Protein AF-A0A6J7KVL1-F1 (afdb_monomer)

Foldseek 3Di:
DPQADPVNVVQLCVPQNDVSLLVCLVVLPLVSSVVGPRQDSVNSNVSSVVVNVVSLPDDDPLLVVLLVVVVVVVDDSVLLSVLLVVQDDPDSVSSSVSSVVSVVVVVVD

Secondary structure (DSSP, 8-state):
--S--HHHHHHHHHHH-HHHHHHHHHTT-HHHHHTSTT--HHHHHHHHHHHHTTGGG---HHHHHHHHHHHHTT--HHHHHHHHHH---SSHHHHHHHHHHHHHHHHT-

Structure (mmCIF, N/CA/C/O backbone):
data_AF-A0A6J7KVL1-F1
#
_entry.id   AF-A0A6J7KVL1-F1
#
loop_
_atom_site.group_PDB
_atom_site.id
_atom_site.type_symbol
_atom_site.label_atom_id
_atom_site.label_alt_id
_atom_site.label_comp_id
_atom_site.label_asym_id
_atom_site.label_entity_id
_atom_site.label_seq_id
_atom_site.pdbx_PDB_ins_code
_atom_site.Cartn_x
_atom_site.Cartn_y
_atom_site.Cartn_z
_atom_site.occupancy
_atom_site.B_iso_or_equiv
_atom_site.auth_seq_id
_atom_site.auth_comp_id
_atom_site.auth_asym_id
_atom_site.auth_atom_id
_atom_site.pdbx_PDB_model_num
ATOM 1 N N . MET A 1 1 ? -14.284 15.153 1.965 1.00 50.50 1 MET A N 1
ATOM 2 C CA . MET A 1 1 ? -14.332 13.914 2.772 1.00 50.50 1 MET A CA 1
ATOM 3 C C . MET A 1 1 ? -15.001 14.236 4.093 1.00 50.50 1 MET A C 1
ATOM 5 O O . MET A 1 1 ? -14.519 15.113 4.791 1.00 50.50 1 MET A O 1
ATOM 9 N N . THR A 1 2 ? -16.116 13.592 4.419 1.00 54.97 2 THR A N 1
ATOM 10 C CA . THR A 1 2 ? -16.824 13.782 5.695 1.00 54.97 2 THR A CA 1
ATOM 11 C C . THR A 1 2 ? -16.681 12.492 6.498 1.00 54.97 2 THR A C 1
ATOM 13 O O . THR A 1 2 ? -17.275 11.486 6.123 1.00 54.97 2 THR A O 1
ATOM 16 N N . GLY A 1 3 ? -15.851 12.479 7.544 1.00 65.94 3 GLY A N 1
ATOM 17 C CA . GLY A 1 3 ? -15.735 11.318 8.445 1.00 65.94 3 GLY A CA 1
ATOM 18 C C . GLY A 1 3 ? -14.319 10.870 8.811 1.00 65.94 3 GLY A C 1
ATOM 19 O O . GLY A 1 3 ? -14.178 10.091 9.743 1.00 65.94 3 GLY A O 1
ATOM 20 N N . VAL A 1 4 ? -13.276 11.382 8.148 1.00 77.94 4 VAL A N 1
ATOM 21 C CA . VAL A 1 4 ? -11.873 11.162 8.546 1.00 77.94 4 VAL A CA 1
ATOM 22 C C . V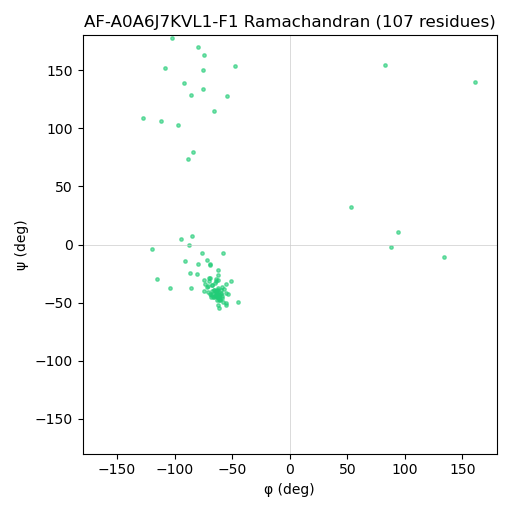AL A 1 4 ? -11.192 12.520 8.658 1.00 77.94 4 VAL A C 1
ATOM 24 O O . VAL A 1 4 ? -10.996 13.208 7.659 1.00 77.94 4 VAL A O 1
ATOM 27 N N . GLY A 1 5 ? -10.903 12.935 9.891 1.00 84.38 5 GLY A N 1
ATOM 28 C CA . GLY A 1 5 ? -10.155 14.158 10.193 1.00 84.38 5 GLY A CA 1
ATOM 29 C C . GLY A 1 5 ? -8.698 13.867 10.573 1.00 84.38 5 GLY A C 1
ATOM 30 O O . GLY A 1 5 ? -8.334 12.701 10.720 1.00 84.38 5 GLY A O 1
ATOM 31 N N . PRO A 1 6 ? -7.874 14.901 10.823 1.00 86.62 6 PRO A N 1
ATOM 32 C CA . PRO A 1 6 ? -6.444 14.743 11.116 1.00 86.62 6 PRO A CA 1
ATOM 33 C C . PRO A 1 6 ? -6.154 13.799 12.292 1.00 86.62 6 PRO A C 1
ATOM 35 O O . PRO A 1 6 ? -5.286 12.938 12.197 1.00 86.62 6 PRO A O 1
ATOM 38 N N . LYS A 1 7 ? -6.935 13.894 13.380 1.00 86.38 7 LYS A N 1
ATOM 39 C CA . LYS A 1 7 ? -6.817 12.991 14.542 1.00 86.38 7 LYS A CA 1
ATOM 40 C C . LYS A 1 7 ? -7.120 11.533 14.199 1.00 86.38 7 LYS A C 1
ATOM 42 O O . LYS A 1 7 ? -6.430 10.642 14.672 1.00 86.38 7 LYS A O 1
ATOM 47 N N . SER A 1 8 ? -8.154 11.299 13.393 1.00 87.19 8 SER A N 1
ATOM 48 C CA . SER A 1 8 ? -8.550 9.949 12.990 1.00 87.19 8 SER A CA 1
ATOM 49 C C . SER A 1 8 ? -7.535 9.352 12.016 1.00 87.19 8 SER A C 1
ATOM 51 O O . SER A 1 8 ? -7.140 8.207 12.194 1.00 87.19 8 SER A O 1
ATOM 53 N N . ALA A 1 9 ? -7.033 10.143 11.062 1.00 88.69 9 ALA A N 1
ATOM 54 C CA . ALA A 1 9 ? -5.968 9.723 10.155 1.00 88.69 9 ALA A CA 1
ATOM 55 C C . ALA A 1 9 ? -4.699 9.316 10.919 1.00 88.69 9 ALA A C 1
ATOM 57 O O . ALA A 1 9 ? -4.146 8.251 10.660 1.00 88.69 9 ALA A O 1
ATOM 58 N N . LEU A 1 10 ? -4.285 10.120 11.904 1.00 89.25 10 LEU A N 1
ATOM 59 C CA . LEU A 1 10 ? -3.138 9.787 12.745 1.00 89.25 10 LEU A CA 1
ATOM 60 C C . LEU A 1 10 ? -3.381 8.501 13.544 1.00 89.25 10 LEU A C 1
ATOM 62 O O . LEU A 1 10 ? -2.527 7.626 13.542 1.00 89.25 10 LEU A O 1
ATOM 66 N N . ALA A 1 11 ? -4.556 8.350 14.162 1.00 88.94 11 ALA A N 1
ATOM 67 C CA . ALA A 1 11 ? -4.903 7.141 14.909 1.00 88.94 11 ALA A CA 1
ATOM 68 C C . ALA A 1 11 ? -4.872 5.876 14.034 1.00 88.94 11 ALA A C 1
ATOM 70 O O . ALA A 1 11 ? -4.394 4.842 14.488 1.00 88.94 11 ALA A O 1
ATOM 71 N N . ILE A 1 12 ? -5.331 5.962 12.781 1.00 90.56 12 ILE A N 1
ATOM 72 C CA . ILE A 1 12 ? -5.272 4.852 11.819 1.00 90.56 12 ILE A CA 1
ATOM 73 C C . ILE A 1 12 ? -3.818 4.468 11.531 1.00 90.56 12 ILE A C 1
ATOM 75 O O . ILE A 1 12 ? -3.455 3.302 11.665 1.00 90.56 12 ILE A O 1
ATOM 79 N N . VAL A 1 13 ? -2.981 5.445 11.167 1.00 90.25 13 VAL A N 1
ATOM 80 C CA . VAL A 1 13 ? -1.569 5.193 10.834 1.00 90.25 13 VAL A CA 1
ATOM 81 C C . VAL A 1 13 ? -0.806 4.665 12.047 1.00 90.25 13 VAL A C 1
ATOM 83 O O . VAL A 1 13 ? -0.008 3.747 11.901 1.00 90.25 13 VAL A O 1
ATOM 86 N N . SER A 1 14 ? -1.072 5.192 13.242 1.00 89.31 14 SER A N 1
ATOM 87 C CA . SER A 1 14 ? -0.434 4.732 14.477 1.00 89.31 14 SER A CA 1
ATOM 88 C C . SER A 1 14 ? -0.884 3.338 14.917 1.00 89.31 14 SER A C 1
ATOM 90 O O . SER A 1 14 ? -0.094 2.639 15.542 1.00 89.31 14 SER A O 1
ATOM 92 N N . ALA A 1 15 ? -2.127 2.937 14.636 1.00 89.50 15 ALA A N 1
ATOM 93 C CA . ALA A 1 15 ? -2.657 1.641 15.058 1.00 89.50 15 ALA A CA 1
ATOM 94 C C . ALA A 1 15 ? -2.323 0.502 14.085 1.00 89.50 15 ALA A C 1
ATOM 96 O O . ALA A 1 15 ? -2.085 -0.616 14.529 1.00 89.50 15 ALA A O 1
ATOM 97 N N . ILE A 1 16 ? -2.342 0.778 12.778 1.00 89.75 16 ILE A N 1
ATOM 98 C CA . ILE A 1 16 ? -2.197 -0.243 11.731 1.00 89.75 16 ILE A CA 1
ATOM 99 C C . ILE A 1 16 ? -0.794 -0.202 11.117 1.00 89.75 16 ILE A C 1
ATOM 101 O O . ILE A 1 16 ? -0.220 -1.239 10.836 1.00 89.75 16 ILE A O 1
ATOM 105 N N . GLY A 1 17 ? -0.204 0.982 10.944 1.00 88.06 17 GLY A N 1
ATOM 106 C CA . GLY A 1 17 ? 1.055 1.141 10.215 1.00 88.06 17 GLY A CA 1
ATOM 107 C C . GLY A 1 17 ? 0.862 1.216 8.696 1.00 88.06 17 GLY A C 1
ATOM 108 O O . GLY A 1 17 ? -0.123 0.745 8.137 1.00 88.06 17 GLY A O 1
ATOM 109 N N . VAL A 1 18 ? 1.807 1.864 8.009 1.00 87.50 18 VAL A N 1
ATOM 110 C CA . VAL A 1 18 ? 1.673 2.200 6.577 1.00 87.50 18 VAL A CA 1
ATOM 111 C C . VAL A 1 18 ? 1.656 0.953 5.689 1.00 87.50 18 VAL A C 1
ATOM 113 O O . VAL A 1 18 ? 0.787 0.841 4.832 1.00 87.50 18 VAL A O 1
ATOM 116 N N . ALA A 1 19 ? 2.556 -0.003 5.934 1.00 84.19 19 ALA A N 1
ATOM 117 C CA . ALA A 1 19 ? 2.644 -1.229 5.139 1.00 84.19 19 ALA A CA 1
ATOM 118 C C . ALA A 1 19 ? 1.372 -2.089 5.249 1.00 84.19 19 ALA A C 1
ATOM 120 O O . ALA A 1 19 ? 0.880 -2.624 4.259 1.00 84.19 19 ALA A O 1
ATOM 121 N N . ASP A 1 20 ? 0.790 -2.180 6.445 1.00 86.81 20 ASP A N 1
ATOM 122 C CA . ASP A 1 20 ? -0.439 -2.943 6.655 1.00 86.81 20 ASP A CA 1
ATOM 123 C C . ASP A 1 20 ? -1.665 -2.223 6.085 1.00 86.81 20 ASP A C 1
ATOM 125 O O . ASP A 1 20 ? -2.582 -2.879 5.595 1.00 86.81 20 ASP A O 1
ATOM 129 N N . ILE A 1 21 ? -1.671 -0.885 6.060 1.00 90.25 21 ILE A N 1
ATOM 130 C CA . ILE A 1 21 ? -2.676 -0.103 5.322 1.00 90.25 21 ILE A CA 1
ATOM 131 C C . ILE A 1 21 ? -2.579 -0.400 3.824 1.00 90.25 21 ILE A C 1
ATOM 133 O O . ILE A 1 21 ? -3.606 -0.619 3.184 1.00 90.25 21 ILE A O 1
ATOM 137 N N . GLU A 1 22 ? -1.370 -0.432 3.262 1.00 87.25 22 GLU A N 1
ATOM 138 C CA . GLU A 1 22 ? -1.153 -0.766 1.851 1.00 87.25 22 GLU A CA 1
ATOM 139 C C . GLU A 1 22 ? -1.646 -2.173 1.521 1.00 87.25 22 GLU A C 1
ATOM 141 O O . GLU A 1 22 ? -2.423 -2.349 0.579 1.00 87.25 22 GLU A O 1
ATOM 146 N N . ASN A 1 23 ? -1.289 -3.154 2.349 1.00 86.62 23 ASN A N 1
ATOM 147 C CA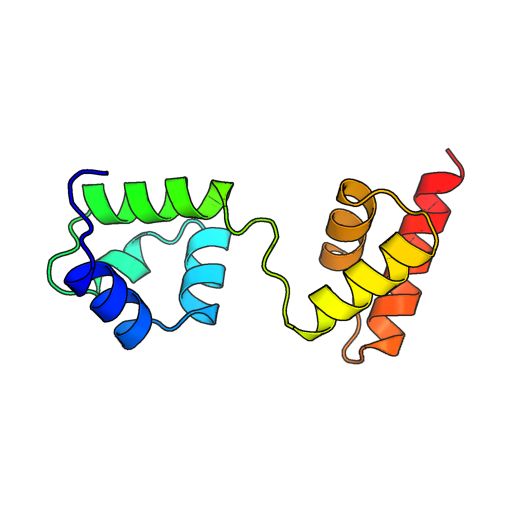 . ASN A 1 23 ? -1.751 -4.531 2.207 1.00 86.62 23 ASN A CA 1
ATOM 148 C C . ASN A 1 23 ? -3.274 -4.651 2.350 1.00 86.62 23 ASN A C 1
ATOM 150 O O . ASN A 1 23 ? -3.915 -5.322 1.541 1.00 86.62 23 ASN A O 1
ATOM 154 N N . ALA A 1 24 ? -3.868 -3.984 3.343 1.00 89.50 24 ALA A N 1
ATOM 155 C CA . ALA A 1 24 ? -5.311 -4.001 3.564 1.00 89.50 24 ALA A CA 1
ATOM 156 C C . ALA A 1 24 ? -6.069 -3.394 2.379 1.00 89.50 24 ALA A C 1
ATOM 158 O O . ALA A 1 24 ? -7.105 -3.912 1.973 1.00 89.50 24 ALA A O 1
ATOM 159 N N . VAL A 1 25 ? -5.539 -2.323 1.789 1.00 89.94 25 VAL A N 1
ATOM 160 C CA . VAL A 1 25 ? -6.116 -1.694 0.597 1.00 89.94 25 VAL A CA 1
ATOM 161 C C . VAL A 1 25 ? -5.964 -2.589 -0.631 1.00 89.94 25 VAL A C 1
ATOM 163 O O . VAL A 1 25 ? -6.920 -2.738 -1.388 1.00 89.94 25 VAL A O 1
ATOM 166 N N . ALA A 1 26 ? -4.804 -3.224 -0.813 1.00 85.31 26 ALA A N 1
ATOM 167 C CA . ALA A 1 26 ? -4.558 -4.142 -1.924 1.00 85.31 26 ALA A CA 1
ATOM 168 C C . ALA A 1 26 ? -5.454 -5.393 -1.879 1.00 85.31 26 ALA A C 1
ATOM 170 O O . ALA A 1 26 ? -5.819 -5.924 -2.926 1.00 85.31 26 ALA A O 1
ATOM 171 N N . GLN A 1 27 ? -5.820 -5.849 -0.679 1.00 87.50 27 GLN A N 1
ATOM 172 C CA . GLN A 1 27 ? -6.678 -7.019 -0.455 1.00 87.50 27 GLN A CA 1
ATOM 173 C C . GLN A 1 27 ? -8.167 -6.669 -0.288 1.00 87.50 27 GLN A C 1
ATOM 175 O O . GLN A 1 27 ? -8.966 -7.553 0.011 1.00 87.50 27 GLN A O 1
ATOM 180 N N . ASP A 1 28 ? -8.543 -5.396 -0.448 1.00 88.12 28 ASP A N 1
ATOM 181 C CA . ASP A 1 28 ? -9.899 -4.883 -0.192 1.00 88.12 28 ASP A CA 1
ATOM 182 C C . ASP A 1 28 ? -10.430 -5.243 1.222 1.00 88.12 28 ASP A C 1
ATOM 184 O O . ASP A 1 28 ? -11.620 -5.458 1.458 1.00 88.12 28 ASP A O 1
ATOM 188 N N . ALA A 1 29 ? -9.517 -5.323 2.195 1.00 90.56 29 ALA A N 1
ATOM 189 C CA . ALA A 1 29 ? -9.766 -5.753 3.567 1.00 90.56 29 ALA A CA 1
ATOM 190 C C . ALA A 1 29 ? -10.184 -4.570 4.460 1.00 90.56 29 ALA A C 1
ATOM 192 O O . ALA A 1 29 ? -9.433 -4.092 5.315 1.00 90.56 29 ALA A O 1
ATOM 193 N N . ASP A 1 30 ? -11.419 -4.091 4.294 1.00 91.50 30 ASP A N 1
ATOM 194 C CA . ASP A 1 30 ? -11.980 -2.983 5.084 1.00 91.50 30 ASP A CA 1
ATOM 195 C C . ASP A 1 30 ? -12.078 -3.277 6.596 1.00 91.50 30 ASP A C 1
ATOM 197 O O . ASP A 1 30 ? -12.095 -2.358 7.421 1.00 91.50 30 ASP A O 1
ATOM 201 N N . SER A 1 31 ? -12.097 -4.555 6.976 1.00 92.81 31 SER A N 1
ATOM 202 C CA . SER A 1 31 ? -12.100 -5.021 8.367 1.00 92.81 31 SER A CA 1
ATOM 203 C C . SER A 1 31 ? -10.930 -4.479 9.188 1.00 92.81 31 SER A C 1
ATOM 205 O O . SER A 1 31 ? -11.118 -4.164 10.366 1.00 92.81 31 SER A O 1
ATOM 207 N N . VAL A 1 32 ? -9.762 -4.291 8.567 1.00 92.12 32 VAL A N 1
ATOM 208 C CA . VAL A 1 32 ? -8.558 -3.773 9.228 1.00 92.12 32 VAL A CA 1
ATOM 209 C C . VAL A 1 32 ? -8.810 -2.360 9.755 1.00 92.12 32 VAL A C 1
ATOM 211 O O . VAL A 1 32 ? -8.545 -2.077 10.921 1.00 92.12 32 VAL A O 1
ATOM 214 N N . PHE A 1 33 ? -9.451 -1.495 8.963 1.00 91.56 33 PHE A N 1
ATOM 215 C CA . PHE A 1 33 ? -9.771 -0.123 9.374 1.00 91.56 33 PHE A CA 1
ATOM 216 C C . PHE A 1 33 ? -10.834 -0.053 10.474 1.00 91.56 33 PHE A C 1
ATOM 218 O O . PHE A 1 33 ? -10.811 0.870 11.285 1.00 91.56 33 PHE A O 1
ATOM 225 N N . ARG A 1 34 ? -11.745 -1.031 10.542 1.00 91.31 34 ARG A N 1
ATOM 226 C CA . ARG A 1 34 ? -12.812 -1.094 11.563 1.00 91.31 34 ARG A CA 1
ATOM 227 C C . ARG A 1 34 ? -12.280 -1.376 12.969 1.00 91.31 34 ARG A C 1
ATOM 229 O O . ARG A 1 34 ? -12.997 -1.136 13.935 1.00 91.31 34 ARG A O 1
ATOM 236 N N . SER A 1 35 ? -11.046 -1.869 13.089 1.00 89.38 35 SER A N 1
ATOM 237 C CA . SER A 1 35 ? -10.379 -2.068 14.384 1.00 89.38 35 SER A CA 1
ATOM 238 C C . SER A 1 35 ? -10.019 -0.749 15.084 1.00 89.38 35 SER A C 1
ATOM 240 O O . SER A 1 35 ? -9.808 -0.724 16.296 1.00 89.38 35 SER A O 1
ATOM 242 N N . VAL A 1 36 ? -9.994 0.365 14.344 1.00 88.31 36 VAL A N 1
ATOM 243 C CA . VAL A 1 36 ? -9.652 1.686 14.872 1.00 88.31 36 VAL A CA 1
ATOM 244 C C . VAL A 1 36 ? -10.888 2.356 15.467 1.00 88.31 36 VAL A C 1
ATOM 246 O O . VAL A 1 36 ? -11.930 2.490 14.820 1.00 88.31 36 VAL A O 1
ATOM 249 N N . SER A 1 37 ? -10.760 2.837 16.706 1.00 85.38 37 SER A N 1
ATOM 250 C CA . SER A 1 37 ? -11.835 3.545 17.406 1.00 85.38 37 SER A CA 1
ATOM 251 C C . SER A 1 37 ? -12.360 4.732 16.587 1.00 85.38 37 SER A C 1
ATOM 253 O O . SER A 1 37 ? -11.597 5.584 16.131 1.00 85.38 37 SER A O 1
ATOM 255 N N . GLY A 1 38 ? -13.681 4.782 16.391 1.00 86.38 38 GLY A N 1
ATOM 256 C CA . GLY A 1 38 ? -14.351 5.815 15.594 1.00 86.38 38 GLY A CA 1
ATOM 257 C C . GLY A 1 38 ? -14.470 5.514 14.094 1.00 86.38 38 GLY A C 1
ATOM 258 O O . GLY A 1 38 ? -15.107 6.294 13.383 1.00 86.38 38 GLY A O 1
ATOM 259 N N . ILE A 1 39 ? -13.935 4.390 13.599 1.00 89.25 39 ILE A N 1
ATOM 260 C CA . ILE A 1 39 ? -14.099 3.958 12.204 1.00 89.25 39 ILE A CA 1
ATOM 261 C C . ILE A 1 39 ? -15.241 2.945 12.085 1.00 89.25 39 ILE A C 1
ATOM 263 O O . ILE A 1 39 ? -15.117 1.763 12.395 1.00 89.25 39 ILE A O 1
ATOM 267 N N . GLY A 1 40 ? -16.384 3.419 11.591 1.00 89.75 40 GLY A N 1
ATOM 268 C CA . GLY A 1 40 ? -17.524 2.564 11.265 1.00 89.75 40 GLY A CA 1
ATOM 269 C C . GLY A 1 40 ? -17.385 1.848 9.910 1.00 89.75 40 GLY A C 1
ATOM 270 O O . GLY A 1 40 ? -16.547 2.225 9.091 1.00 89.75 40 GLY A O 1
ATOM 271 N N . PRO A 1 41 ? -18.269 0.877 9.605 1.00 89.88 41 PRO A N 1
ATOM 272 C CA . PRO A 1 41 ? -18.225 0.088 8.365 1.00 89.88 41 PRO A CA 1
ATOM 273 C C . PRO A 1 41 ? -18.328 0.933 7.086 1.00 89.88 41 PRO A C 1
ATOM 275 O O . PRO A 1 41 ? -17.658 0.651 6.099 1.00 89.88 41 PRO A O 1
ATOM 278 N N . LYS A 1 42 ? -19.131 2.007 7.095 1.00 90.88 42 LYS A N 1
ATOM 279 C CA . LYS A 1 42 ? -19.235 2.921 5.944 1.00 90.88 42 LYS A CA 1
ATOM 280 C C . LYS A 1 42 ? -17.922 3.667 5.701 1.00 90.88 42 LYS A C 1
ATOM 282 O O . LYS A 1 42 ? -17.474 3.767 4.565 1.00 90.88 42 LYS A O 1
ATOM 287 N N . THR A 1 43 ? -17.310 4.174 6.770 1.00 91.00 43 THR A N 1
ATOM 288 C CA . THR A 1 43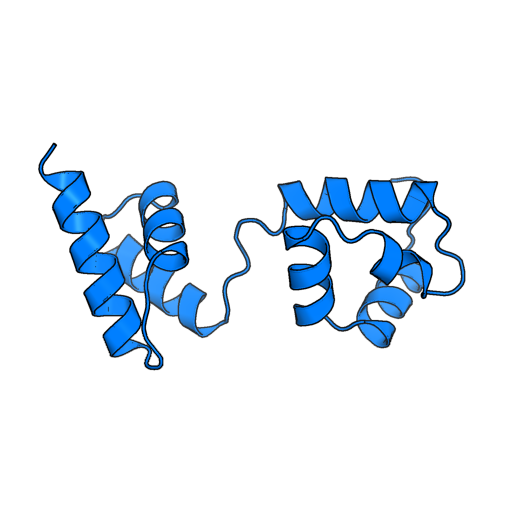 ? -16.049 4.916 6.698 1.00 91.00 43 THR A CA 1
ATOM 289 C C . THR A 1 43 ? -14.900 4.001 6.295 1.00 91.00 43 THR A C 1
ATOM 291 O O . THR A 1 43 ? -14.137 4.373 5.416 1.00 91.00 43 THR A O 1
ATOM 294 N N . ALA A 1 44 ? -14.823 2.793 6.861 1.00 91.81 44 ALA A N 1
ATOM 295 C CA . ALA A 1 44 ? -13.828 1.788 6.496 1.00 91.81 44 ALA A CA 1
ATOM 296 C C . ALA A 1 44 ? -13.860 1.482 4.995 1.00 91.81 44 ALA A C 1
ATOM 298 O O . ALA A 1 44 ? -12.855 1.643 4.311 1.00 91.81 44 ALA A O 1
ATOM 299 N N . LYS A 1 45 ? -15.043 1.170 4.456 1.00 91.44 45 LYS A N 1
ATOM 300 C CA . LYS A 1 45 ? -15.204 0.877 3.029 1.00 91.44 45 LYS A CA 1
ATOM 301 C C . LYS A 1 45 ? -14.850 2.066 2.131 1.00 91.44 45 LYS A C 1
ATOM 303 O O . LYS A 1 45 ? -14.248 1.889 1.075 1.00 91.44 45 LYS A O 1
ATOM 308 N N . LEU A 1 46 ? -15.188 3.286 2.552 1.00 90.62 46 LEU A N 1
ATOM 309 C CA . LEU A 1 46 ? -14.790 4.503 1.839 1.00 90.62 46 LEU A CA 1
ATOM 310 C C . LEU A 1 46 ? -13.275 4.729 1.866 1.00 90.62 46 LEU A C 1
ATOM 312 O O . LEU A 1 46 ? -12.722 5.165 0.857 1.00 90.62 46 LEU A O 1
ATOM 316 N N . ILE A 1 47 ? -12.614 4.449 2.993 1.00 90.00 47 ILE A N 1
ATOM 317 C CA . ILE A 1 47 ? -11.154 4.524 3.117 1.00 90.00 47 ILE A CA 1
ATOM 318 C C . ILE A 1 47 ? -10.518 3.540 2.139 1.00 90.00 47 ILE A C 1
ATOM 320 O O . ILE A 1 47 ? -9.745 3.981 1.291 1.00 90.00 47 ILE A O 1
ATOM 324 N N . THR A 1 48 ? -10.899 2.260 2.191 1.00 90.88 48 THR A N 1
ATOM 325 C CA . THR A 1 48 ? -10.355 1.215 1.312 1.00 90.88 48 THR A CA 1
ATOM 326 C C . THR A 1 48 ? -10.517 1.585 -0.160 1.00 90.88 48 THR A C 1
ATOM 328 O O . THR A 1 48 ? -9.529 1.640 -0.885 1.00 90.88 48 THR A O 1
ATOM 331 N N . LEU A 1 49 ? -11.724 1.972 -0.587 1.00 89.50 49 LEU A N 1
ATOM 332 C CA . LEU A 1 49 ? -11.992 2.342 -1.981 1.00 89.50 49 LEU A CA 1
ATOM 333 C C . LEU A 1 49 ? -11.210 3.587 -2.427 1.00 89.50 49 LEU A C 1
ATOM 335 O O . LEU A 1 49 ? -10.677 3.636 -3.535 1.00 89.50 49 LEU A O 1
ATOM 339 N N . THR A 1 50 ? -11.138 4.612 -1.574 1.00 88.31 50 THR A N 1
ATOM 340 C CA . THR A 1 50 ? -10.452 5.859 -1.939 1.00 88.31 50 THR A CA 1
ATOM 341 C C . THR A 1 50 ? -8.938 5.680 -1.980 1.00 88.31 50 THR A C 1
ATOM 343 O O . THR A 1 50 ? -8.269 6.287 -2.818 1.00 88.31 50 THR A O 1
ATOM 346 N N . LEU A 1 51 ? -8.393 4.876 -1.067 1.00 87.19 51 LEU A N 1
ATOM 347 C CA . LEU A 1 51 ? -6.974 4.553 -1.033 1.00 87.19 51 LEU A CA 1
ATOM 348 C C . LEU A 1 51 ? -6.599 3.585 -2.153 1.00 87.19 51 LEU A C 1
ATOM 350 O O . LEU A 1 51 ? -5.530 3.757 -2.722 1.00 87.19 51 LEU A O 1
ATOM 354 N N . ALA A 1 52 ? -7.472 2.659 -2.554 1.00 82.94 52 ALA A N 1
ATOM 355 C CA . ALA A 1 52 ? -7.212 1.754 -3.675 1.00 82.94 52 ALA A CA 1
ATOM 356 C C . ALA A 1 52 ? -6.907 2.524 -4.967 1.00 82.94 52 ALA A C 1
ATOM 358 O O . ALA A 1 52 ? -5.981 2.176 -5.689 1.00 82.94 52 ALA A O 1
ATOM 359 N N . GLY A 1 53 ? -7.600 3.639 -5.217 1.00 75.75 53 GLY A N 1
ATOM 360 C CA . GLY A 1 53 ? -7.306 4.515 -6.357 1.00 75.75 53 GLY A CA 1
ATOM 361 C C . GLY A 1 53 ? -6.012 5.334 -6.238 1.00 75.75 53 GLY A C 1
ATOM 362 O O . GLY A 1 53 ? -5.579 5.917 -7.227 1.00 75.75 53 GLY A O 1
ATOM 363 N N . LYS A 1 54 ? -5.398 5.408 -5.049 1.00 79.75 54 LYS A N 1
ATOM 364 C CA . LYS A 1 54 ? -4.248 6.284 -4.748 1.00 79.75 54 LYS A CA 1
ATOM 365 C C . LYS A 1 54 ? -2.959 5.536 -4.413 1.00 79.75 54 LYS A C 1
ATOM 367 O O . LYS A 1 54 ? -1.884 6.053 -4.682 1.00 79.75 54 LYS A O 1
ATOM 372 N N . LEU A 1 55 ? -3.060 4.338 -3.843 1.00 72.88 55 LEU A N 1
ATOM 373 C CA . LEU A 1 55 ? -1.928 3.520 -3.397 1.00 72.88 55 LEU A CA 1
ATOM 374 C C . LEU A 1 55 ? -1.358 2.623 -4.499 1.00 72.88 55 LEU A C 1
ATOM 376 O O . LEU A 1 55 ? -0.360 1.948 -4.284 1.00 72.88 55 LEU A O 1
ATOM 380 N N . LEU A 1 56 ? -1.924 2.664 -5.708 1.00 58.91 56 LEU A N 1
ATOM 381 C CA . LEU A 1 56 ? -1.429 1.922 -6.872 1.00 58.91 56 LEU A CA 1
ATOM 382 C C . LEU A 1 56 ? 0.038 2.245 -7.250 1.00 58.91 56 LEU A C 1
ATOM 384 O O . LEU A 1 56 ? 0.577 1.563 -8.117 1.00 58.91 56 LEU A O 1
ATOM 388 N N . GLY A 1 57 ? 0.693 3.231 -6.627 1.00 55.28 57 GLY A N 1
ATOM 389 C CA . GLY A 1 57 ? 2.089 3.606 -6.890 1.00 55.28 57 GLY A CA 1
ATOM 390 C C . GLY A 1 57 ? 3.062 3.491 -5.710 1.00 55.28 57 GLY A C 1
ATOM 391 O O . GLY A 1 57 ? 4.250 3.724 -5.917 1.00 55.28 57 GLY A O 1
ATOM 392 N N . SER A 1 58 ? 2.617 3.140 -4.498 1.00 54.16 58 SER A N 1
ATOM 393 C CA . SER A 1 58 ? 3.522 3.016 -3.344 1.00 54.16 58 SER A CA 1
ATOM 394 C C . SER A 1 58 ? 4.174 1.635 -3.329 1.00 54.16 58 SER A C 1
ATOM 396 O O . SER A 1 58 ? 3.722 0.720 -2.651 1.00 54.16 58 SER A O 1
ATOM 398 N N . GLY A 1 59 ? 5.206 1.456 -4.151 1.00 55.16 59 GLY A N 1
ATOM 399 C CA . GLY A 1 59 ? 6.152 0.358 -3.971 1.00 55.16 59 GLY A CA 1
ATOM 400 C C . GLY A 1 59 ? 7.085 0.641 -2.791 1.00 55.16 59 GLY A C 1
ATOM 401 O O . GLY A 1 59 ? 7.232 1.787 -2.360 1.00 55.16 59 GLY A O 1
ATOM 402 N N . SER A 1 60 ? 7.749 -0.399 -2.290 1.00 59.41 60 SER A N 1
ATOM 403 C CA . SER A 1 60 ? 8.823 -0.298 -1.293 1.00 59.41 60 SER A CA 1
ATOM 404 C C . SER A 1 60 ? 9.832 0.790 -1.705 1.00 59.41 60 SER A C 1
ATOM 406 O O . SER A 1 60 ? 10.022 1.017 -2.897 1.00 59.41 60 SER A O 1
ATOM 408 N N . GLY A 1 61 ? 10.558 1.429 -0.776 1.00 61.75 61 GLY A N 1
ATOM 409 C CA . GLY A 1 61 ? 11.569 2.447 -1.140 1.00 61.75 61 GLY A CA 1
ATOM 410 C C . GLY A 1 61 ? 12.579 1.973 -2.204 1.00 61.75 61 GLY A C 1
ATOM 411 O O . GLY A 1 61 ? 12.984 2.748 -3.063 1.00 61.75 61 GLY A O 1
ATOM 412 N N . VAL A 1 62 ? 12.883 0.670 -2.210 1.00 65.94 62 VAL A N 1
ATOM 413 C CA . VAL A 1 62 ? 13.655 -0.026 -3.253 1.00 65.94 62 VAL A CA 1
ATOM 414 C C . VAL A 1 62 ? 12.972 0.054 -4.622 1.00 65.94 62 VAL A C 1
ATOM 416 O O . VAL A 1 62 ? 13.605 0.398 -5.613 1.00 65.94 62 VAL A O 1
ATOM 419 N N . ASP A 1 63 ? 11.670 -0.213 -4.691 1.00 74.62 63 ASP A N 1
ATOM 420 C CA . ASP A 1 63 ? 10.909 -0.174 -5.938 1.00 74.62 63 AS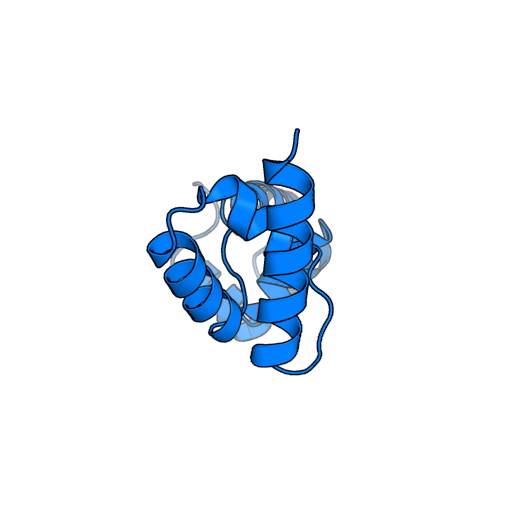P A CA 1
ATOM 421 C C . ASP A 1 63 ? 10.859 1.254 -6.510 1.00 74.62 63 ASP A C 1
ATOM 423 O O . ASP A 1 63 ? 10.940 1.412 -7.722 1.00 74.62 63 ASP A O 1
ATOM 427 N N . SER A 1 64 ? 10.844 2.295 -5.667 1.00 78.62 64 SER A N 1
ATOM 428 C CA . SER A 1 64 ? 10.957 3.697 -6.112 1.00 78.62 64 SER A CA 1
ATOM 429 C C . SER A 1 64 ? 12.282 3.983 -6.837 1.00 78.62 64 SER A C 1
ATOM 431 O O . SER A 1 64 ? 12.296 4.605 -7.903 1.00 78.62 64 SER A O 1
ATOM 433 N N . GLU A 1 65 ? 13.400 3.465 -6.318 1.00 83.00 65 GLU A N 1
ATOM 434 C CA . GLU A 1 65 ? 14.715 3.606 -6.958 1.00 83.00 65 GLU A CA 1
ATOM 435 C C . GLU A 1 65 ? 14.791 2.828 -8.284 1.00 83.00 65 GLU A C 1
ATOM 437 O O . GLU A 1 65 ? 15.307 3.342 -9.281 1.00 83.00 65 GLU A O 1
ATOM 442 N N . LEU A 1 66 ? 14.208 1.622 -8.345 1.00 85.94 66 LEU A N 1
ATOM 443 C CA . LEU A 1 66 ? 14.088 0.876 -9.603 1.00 85.94 66 LEU A CA 1
ATOM 444 C C . LEU A 1 66 ? 13.200 1.597 -10.626 1.00 85.94 66 LEU A C 1
ATOM 446 O O . LEU A 1 66 ? 13.544 1.619 -11.809 1.00 85.94 66 LEU A O 1
ATOM 450 N N . VAL A 1 67 ? 12.076 2.184 -10.198 1.00 86.50 67 VAL A N 1
ATOM 451 C CA . VAL A 1 67 ? 11.195 2.969 -11.075 1.00 86.50 67 VAL A CA 1
ATOM 452 C C . VAL A 1 67 ? 11.980 4.123 -11.692 1.00 86.50 67 VAL A C 1
ATOM 454 O O . VAL A 1 67 ? 11.974 4.269 -12.913 1.00 86.50 67 VAL A O 1
ATOM 457 N N . ALA A 1 68 ? 12.703 4.897 -10.879 1.00 86.06 68 ALA A N 1
ATOM 458 C CA . ALA A 1 68 ? 13.509 6.018 -11.360 1.00 86.06 68 ALA A CA 1
ATOM 459 C C . ALA A 1 68 ? 14.589 5.571 -12.361 1.00 86.06 68 ALA A C 1
ATOM 461 O O . ALA A 1 68 ? 14.753 6.199 -13.410 1.00 86.06 68 ALA A O 1
ATOM 462 N N . ALA A 1 69 ? 15.275 4.455 -12.088 1.00 89.50 69 ALA A N 1
ATOM 463 C CA . ALA A 1 69 ? 16.273 3.895 -12.997 1.00 89.50 69 ALA A CA 1
ATOM 464 C C . ALA A 1 69 ? 15.660 3.472 -14.346 1.00 89.50 69 ALA A C 1
ATOM 466 O O . ALA A 1 69 ? 16.201 3.791 -15.406 1.00 89.50 69 ALA A O 1
ATOM 467 N N . LEU A 1 70 ? 14.512 2.789 -14.325 1.00 87.56 70 LEU A N 1
ATOM 468 C CA . LEU A 1 70 ? 13.833 2.314 -15.535 1.00 87.56 70 LEU A CA 1
ATOM 469 C C . LEU A 1 70 ? 13.216 3.464 -16.348 1.00 87.56 70 LEU A C 1
ATOM 471 O O . LEU A 1 70 ? 13.272 3.441 -17.579 1.00 87.56 70 LEU A O 1
ATOM 475 N N . LEU A 1 71 ? 12.691 4.497 -15.687 1.00 89.56 71 LEU A N 1
ATOM 476 C CA . LEU A 1 71 ? 12.258 5.736 -16.341 1.00 89.56 71 LEU A CA 1
ATOM 477 C C . LEU A 1 71 ? 13.437 6.473 -16.992 1.00 89.56 71 LEU A C 1
ATOM 479 O O . LEU A 1 71 ? 13.310 6.938 -18.124 1.00 89.56 71 LEU A O 1
AT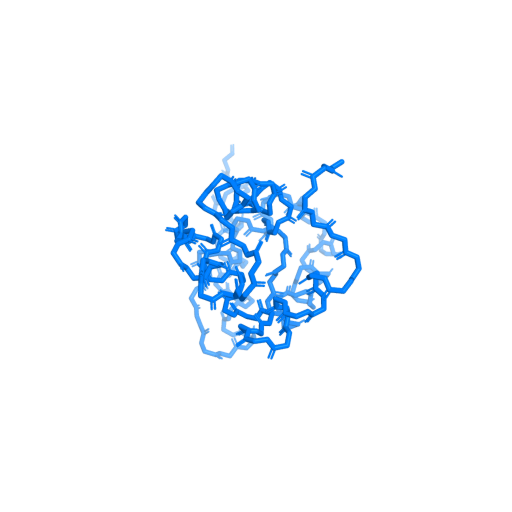OM 483 N N . GLY A 1 72 ? 14.597 6.526 -16.324 1.00 86.94 72 GLY A N 1
ATOM 484 C CA . GLY A 1 72 ? 15.832 7.107 -16.865 1.00 86.94 72 GLY A CA 1
ATOM 485 C C . GLY A 1 72 ? 16.363 6.385 -18.110 1.00 86.94 72 GLY A C 1
ATOM 486 O O . GLY A 1 72 ? 16.990 7.011 -18.961 1.00 86.94 72 GLY A O 1
ATOM 487 N N . LEU A 1 73 ? 16.053 5.093 -18.264 1.00 87.69 73 LEU A N 1
ATOM 488 C CA . LEU A 1 73 ? 16.320 4.319 -19.484 1.00 87.69 73 LEU A CA 1
ATOM 489 C C . LEU A 1 73 ? 15.333 4.615 -20.632 1.00 87.69 73 LEU A C 1
ATOM 491 O O . LEU A 1 73 ? 15.533 4.126 -21.742 1.00 87.69 73 LEU A O 1
ATOM 495 N N . GLY A 1 74 ? 14.278 5.398 -20.387 1.00 88.38 74 GLY A N 1
ATOM 496 C CA . GLY A 1 74 ? 13.286 5.790 -21.391 1.00 88.38 74 GLY A CA 1
ATOM 497 C C . GLY A 1 74 ? 12.045 4.893 -21.464 1.00 88.38 74 GLY A C 1
ATOM 498 O O . GLY A 1 74 ? 11.249 5.030 -22.396 1.00 88.38 74 GLY A O 1
ATOM 499 N N . TYR A 1 75 ? 11.839 3.985 -20.505 1.00 88.25 75 TYR A N 1
ATOM 500 C CA . TYR A 1 75 ? 10.607 3.193 -20.438 1.00 88.25 75 TYR A CA 1
ATOM 501 C C . TYR A 1 75 ? 9.432 4.027 -19.908 1.00 88.25 75 TYR A C 1
ATOM 503 O O . TYR A 1 75 ? 9.601 4.943 -19.109 1.00 88.25 75 TYR A O 1
ATOM 511 N N . LYS A 1 76 ? 8.206 3.702 -20.338 1.00 86.69 76 LYS A N 1
ATOM 512 C CA . LYS A 1 76 ? 6.993 4.396 -19.875 1.00 86.69 76 LYS A CA 1
ATOM 513 C C . LYS A 1 76 ? 6.618 3.957 -18.458 1.00 86.69 76 LYS A C 1
ATOM 515 O O . LYS A 1 76 ? 6.494 2.761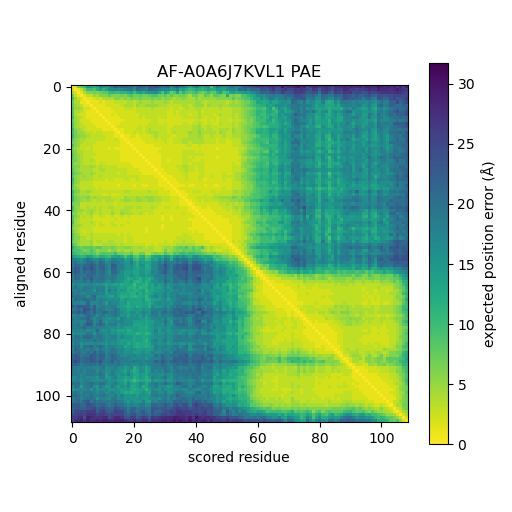 -18.205 1.00 86.69 76 LYS A O 1
ATOM 520 N N . GLU A 1 77 ? 6.313 4.916 -17.589 1.00 82.56 77 GLU A N 1
ATOM 521 C CA . GLU A 1 77 ? 5.885 4.703 -16.196 1.00 82.56 77 GLU A CA 1
ATOM 522 C C . GLU A 1 77 ? 4.834 3.592 -15.993 1.00 82.56 77 GLU A C 1
ATOM 524 O O . GLU A 1 77 ? 5.078 2.689 -15.189 1.00 82.56 77 GLU A O 1
ATOM 529 N N . PRO A 1 78 ? 3.716 3.539 -16.749 1.00 81.88 78 PRO A N 1
ATOM 530 C CA . PRO A 1 78 ? 2.727 2.474 -16.570 1.00 81.88 78 PRO A CA 1
ATOM 531 C C . PRO A 1 78 ? 3.262 1.072 -16.902 1.00 81.88 78 PRO A C 1
ATOM 533 O O . PRO A 1 78 ? 2.812 0.089 -16.314 1.00 81.88 78 PRO A O 1
ATOM 536 N N . LEU A 1 79 ? 4.226 0.957 -17.824 1.00 85.38 79 LEU A N 1
ATOM 537 C CA . LEU A 1 79 ? 4.864 -0.324 -18.140 1.00 85.38 79 LEU A CA 1
ATOM 538 C C . LEU A 1 79 ? 5.841 -0.736 -17.038 1.00 85.38 79 LEU A C 1
ATOM 540 O O . LEU A 1 79 ? 5.869 -1.906 -16.667 1.00 85.38 79 LEU A O 1
ATOM 544 N N . VAL A 1 80 ? 6.597 0.222 -16.500 1.00 86.81 80 VAL A N 1
ATOM 545 C CA . VAL A 1 80 ? 7.562 0.008 -15.413 1.00 86.81 80 VAL A CA 1
ATOM 546 C C . VAL A 1 80 ? 6.864 -0.495 -14.150 1.00 86.81 80 VAL A C 1
ATOM 548 O O . VAL A 1 80 ? 7.274 -1.510 -13.591 1.00 86.81 80 VAL A O 1
ATOM 551 N N . LEU A 1 81 ? 5.765 0.149 -13.744 1.00 82.38 81 LEU A N 1
ATOM 552 C CA . LEU A 1 81 ? 4.985 -0.273 -12.575 1.00 82.38 81 LEU A CA 1
ATOM 553 C C . LEU A 1 81 ? 4.382 -1.672 -12.754 1.00 82.38 81 LEU A C 1
ATOM 555 O O . LEU A 1 81 ? 4.371 -2.466 -11.816 1.00 82.38 81 LEU A O 1
ATOM 559 N N . ALA A 1 82 ? 3.900 -1.996 -13.957 1.00 82.69 82 ALA A N 1
ATOM 560 C CA . ALA A 1 82 ? 3.395 -3.334 -14.253 1.00 82.69 82 ALA A CA 1
ATOM 561 C C . ALA A 1 82 ? 4.510 -4.391 -14.182 1.00 82.69 82 ALA A C 1
ATOM 563 O O . ALA A 1 82 ? 4.317 -5.432 -13.563 1.00 82.69 82 ALA A O 1
ATOM 564 N N . ALA A 1 83 ? 5.680 -4.101 -14.758 1.00 86.31 83 ALA A N 1
ATOM 565 C CA . ALA A 1 83 ? 6.817 -5.013 -14.744 1.00 86.31 83 ALA A CA 1
ATOM 566 C C . ALA A 1 83 ? 7.371 -5.239 -13.331 1.00 86.31 83 ALA A C 1
ATOM 568 O O . ALA A 1 83 ? 7.703 -6.367 -12.997 1.00 86.31 83 ALA A O 1
ATOM 569 N N . LEU A 1 84 ? 7.429 -4.207 -12.482 1.00 83.31 84 LEU A N 1
ATOM 570 C CA . LEU A 1 84 ? 7.904 -4.341 -11.099 1.00 83.31 84 LEU A CA 1
ATOM 571 C C . LEU A 1 84 ? 6.949 -5.129 -10.198 1.00 83.31 84 LEU A C 1
ATOM 573 O O . LEU A 1 84 ? 7.411 -5.793 -9.277 1.00 83.31 84 LEU A O 1
ATOM 577 N N . ARG A 1 85 ? 5.639 -5.106 -10.471 1.00 80.00 85 ARG A N 1
ATOM 578 C CA . ARG A 1 85 ? 4.671 -5.967 -9.765 1.00 80.00 85 ARG A CA 1
ATOM 579 C C . ARG A 1 85 ? 4.852 -7.446 -10.084 1.00 80.00 85 ARG A C 1
ATOM 581 O O . ARG A 1 85 ? 4.602 -8.287 -9.231 1.00 80.00 85 ARG A O 1
ATOM 588 N N . GLU A 1 86 ? 5.241 -7.748 -11.316 1.00 81.88 86 GLU A N 1
ATOM 589 C CA . GLU A 1 86 ? 5.460 -9.113 -11.798 1.00 81.88 86 GLU A CA 1
ATOM 590 C C . GLU A 1 86 ? 6.918 -9.572 -11.593 1.00 81.88 86 GLU A C 1
ATOM 592 O O . GLU A 1 86 ? 7.222 -10.763 -11.640 1.00 81.88 86 GLU A O 1
ATOM 597 N N . ALA A 1 87 ? 7.828 -8.637 -11.306 1.00 83.06 87 ALA A N 1
ATOM 598 C CA . ALA A 1 87 ? 9.234 -8.903 -11.058 1.00 83.06 87 ALA A CA 1
ATOM 599 C C . ALA A 1 87 ? 9.435 -9.724 -9.778 1.00 83.06 87 ALA A C 1
ATOM 601 O O . ALA A 1 87 ? 9.228 -9.264 -8.655 1.00 83.06 87 ALA A O 1
ATOM 602 N N . THR A 1 88 ? 9.940 -10.940 -9.947 1.00 77.19 88 THR A N 1
ATOM 603 C CA . THR A 1 88 ? 10.383 -11.799 -8.848 1.00 77.19 88 THR A CA 1
ATOM 604 C C . THR A 1 88 ? 11.869 -11.600 -8.557 1.00 77.19 88 THR A C 1
ATOM 606 O O . THR A 1 88 ? 12.683 -11.506 -9.481 1.00 77.19 88 THR A O 1
ATOM 609 N N . GLY A 1 89 ? 12.233 -11.569 -7.273 1.00 72.88 89 GLY A N 1
ATOM 610 C CA . GLY A 1 89 ? 13.619 -11.501 -6.807 1.00 72.88 89 GLY A CA 1
ATOM 611 C C . GLY A 1 89 ? 13.722 -11.012 -5.362 1.00 72.88 89 GLY A C 1
ATOM 612 O O . GLY A 1 89 ? 13.008 -10.091 -4.973 1.00 72.88 89 GLY A O 1
ATOM 613 N N . ASN A 1 90 ? 14.621 -11.618 -4.580 1.00 75.88 90 ASN A N 1
ATOM 614 C CA . ASN A 1 90 ? 14.889 -11.185 -3.202 1.00 75.88 90 ASN A CA 1
ATOM 615 C C . ASN A 1 90 ? 15.823 -9.970 -3.129 1.00 75.88 90 ASN A C 1
ATOM 617 O O . ASN A 1 90 ? 15.732 -9.197 -2.182 1.00 75.88 90 ASN A O 1
ATOM 621 N N . ASP A 1 91 ? 16.666 -9.774 -4.147 1.00 82.56 91 ASP A N 1
ATOM 622 C CA . ASP A 1 91 ? 17.618 -8.665 -4.213 1.00 82.56 91 ASP A CA 1
ATOM 623 C C . ASP A 1 91 ? 17.206 -7.624 -5.257 1.00 82.56 91 ASP A C 1
ATOM 625 O O . ASP A 1 91 ? 16.625 -7.952 -6.297 1.00 82.56 91 ASP A O 1
ATOM 629 N N . GLN A 1 92 ? 17.608 -6.370 -5.038 1.00 81.81 92 GLN A N 1
ATOM 630 C CA . GLN A 1 92 ? 17.376 -5.250 -5.959 1.00 81.81 92 GLN A CA 1
ATOM 631 C C . GLN A 1 92 ? 17.876 -5.549 -7.380 1.00 81.81 92 GLN A C 1
ATOM 633 O O . GLN A 1 92 ? 17.172 -5.304 -8.358 1.00 81.81 92 GLN A O 1
ATOM 638 N N . GLN A 1 93 ? 19.062 -6.153 -7.513 1.00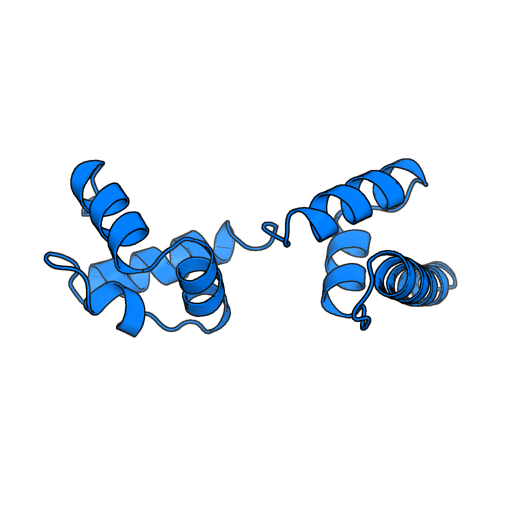 85.00 93 GLN A N 1
ATOM 639 C CA . GLN A 1 93 ? 19.596 -6.537 -8.822 1.00 85.00 93 GLN A CA 1
ATOM 640 C C . GLN A 1 93 ? 18.794 -7.665 -9.486 1.00 85.00 93 GLN A C 1
ATOM 642 O O . GLN A 1 93 ? 18.673 -7.691 -10.710 1.00 85.00 93 GLN A O 1
ATOM 647 N N . ALA A 1 94 ? 18.269 -8.615 -8.706 1.00 86.25 94 ALA A N 1
ATOM 648 C CA . ALA A 1 94 ? 17.455 -9.706 -9.236 1.00 86.25 94 ALA A CA 1
ATOM 649 C C . ALA A 1 94 ? 16.109 -9.174 -9.748 1.00 8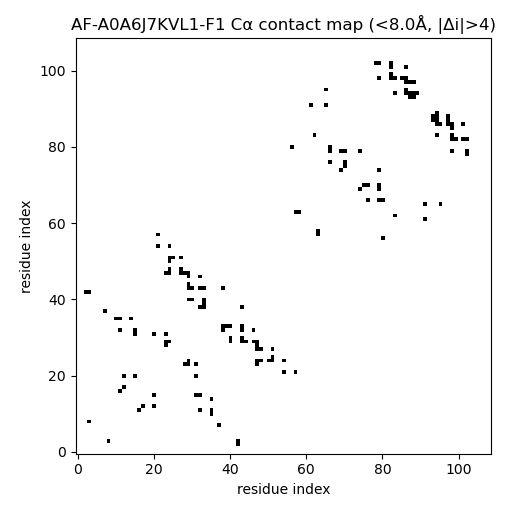6.25 94 ALA A C 1
ATOM 651 O O . ALA A 1 94 ? 15.734 -9.478 -10.881 1.00 86.25 94 ALA A O 1
ATOM 652 N N . LYS A 1 95 ? 15.458 -8.298 -8.969 1.00 86.69 95 LYS A N 1
ATOM 653 C CA . LYS A 1 95 ? 14.242 -7.584 -9.384 1.00 86.69 95 LYS A CA 1
ATOM 654 C C . LYS A 1 95 ? 14.462 -6.721 -10.627 1.00 86.69 95 LYS A C 1
ATOM 656 O O . LYS A 1 95 ? 13.625 -6.719 -11.521 1.00 86.69 95 LYS A O 1
ATOM 661 N N . LEU A 1 96 ? 15.594 -6.018 -10.725 1.00 88.19 96 LEU A N 1
ATOM 662 C CA . LEU A 1 96 ? 15.889 -5.177 -11.889 1.00 88.19 96 LEU A CA 1
ATOM 663 C C . LEU A 1 96 ? 16.032 -6.011 -13.168 1.00 88.19 96 LEU A C 1
ATOM 665 O O . LEU A 1 96 ? 15.477 -5.654 -14.205 1.00 88.19 96 LEU A O 1
ATOM 669 N N . ARG A 1 97 ? 16.750 -7.140 -13.098 1.00 88.44 97 ARG A N 1
ATOM 670 C CA . ARG A 1 97 ? 16.920 -8.043 -14.247 1.00 88.44 97 ARG A CA 1
ATOM 671 C C . ARG A 1 97 ? 15.593 -8.665 -14.681 1.00 88.44 97 ARG A C 1
ATOM 673 O O . ARG A 1 97 ? 15.329 -8.709 -15.881 1.00 88.44 97 ARG A O 1
ATOM 680 N N . SER A 1 98 ? 14.762 -9.115 -13.739 1.00 88.56 98 SER A N 1
ATOM 681 C CA . SER A 1 98 ? 13.453 -9.691 -14.071 1.00 88.56 98 SER A CA 1
ATOM 682 C C . SER A 1 98 ? 12.499 -8.641 -14.648 1.00 88.56 98 SER A C 1
ATOM 684 O O . SER A 1 98 ? 11.890 -8.894 -15.687 1.00 88.56 98 SER A O 1
ATOM 686 N N . ALA A 1 99 ? 12.459 -7.430 -14.083 1.00 88.56 99 ALA A N 1
ATOM 687 C CA . ALA A 1 99 ? 11.682 -6.316 -14.631 1.00 88.56 99 ALA A CA 1
ATOM 688 C C . ALA A 1 99 ? 12.110 -5.951 -16.066 1.00 88.56 99 ALA A C 1
ATOM 690 O O . ALA A 1 99 ? 11.260 -5.788 -16.941 1.00 88.56 99 ALA A O 1
ATOM 691 N N . LEU A 1 100 ? 13.418 -5.877 -16.344 1.00 90.19 100 LEU A N 1
ATOM 692 C CA . LEU A 1 100 ? 13.941 -5.612 -17.691 1.00 90.19 100 LEU A CA 1
ATOM 693 C C . LEU A 1 100 ? 13.598 -6.727 -18.686 1.00 90.19 100 LEU A C 1
ATOM 695 O O . LEU A 1 100 ? 13.249 -6.430 -19.829 1.00 90.19 100 LEU A O 1
ATOM 699 N N . ALA A 1 101 ? 13.658 -7.993 -18.266 1.00 90.00 101 ALA A N 1
ATOM 700 C CA . ALA A 1 101 ? 13.269 -9.124 -19.108 1.00 90.00 101 ALA A CA 1
ATOM 701 C C . ALA A 1 101 ? 11.783 -9.045 -19.510 1.00 90.00 101 ALA A C 1
ATOM 703 O O . ALA A 1 101 ? 11.448 -9.208 -20.686 1.00 90.00 101 ALA A O 1
ATOM 704 N N . ILE A 1 102 ? 10.904 -8.704 -18.559 1.00 88.94 102 ILE A N 1
ATOM 705 C CA . ILE A 1 102 ? 9.469 -8.503 -18.808 1.00 88.94 102 ILE A CA 1
ATOM 706 C C . ILE A 1 102 ? 9.253 -7.330 -19.775 1.00 88.94 102 ILE A C 1
ATOM 708 O O . ILE A 1 102 ? 8.545 -7.478 -20.774 1.00 88.94 102 ILE A O 1
ATOM 712 N N . LEU A 1 103 ? 9.903 -6.186 -19.539 1.00 88.31 103 LEU A N 1
ATOM 713 C CA . LEU A 1 103 ? 9.784 -4.999 -20.395 1.00 88.31 103 LEU A CA 1
ATOM 714 C C . LEU A 1 103 ? 10.293 -5.242 -21.821 1.00 88.31 103 LEU A C 1
ATOM 716 O O . LEU A 1 103 ? 9.624 -4.845 -22.774 1.00 88.31 103 LEU A O 1
ATOM 720 N N . SER A 1 104 ? 11.428 -5.926 -21.983 1.00 85.31 104 SER A N 1
ATOM 721 C CA . SER A 1 104 ? 11.991 -6.262 -23.296 1.00 85.31 104 SER A CA 1
ATOM 722 C C . SER A 1 104 ? 11.075 -7.202 -24.086 1.00 85.31 104 SER A C 1
ATOM 724 O O . SER A 1 104 ? 10.846 -6.971 -25.274 1.00 85.31 104 SER A O 1
ATOM 726 N N . SER A 1 105 ? 10.456 -8.186 -23.423 1.00 80.62 105 SER A N 1
ATOM 727 C CA . SER A 1 105 ? 9.469 -9.069 -24.064 1.00 80.62 105 SER A CA 1
ATOM 728 C C . SER A 1 105 ? 8.232 -8.312 -24.570 1.00 80.62 105 SER A C 1
ATOM 730 O O . SER A 1 105 ? 7.637 -8.685 -25.581 1.00 80.62 105 SER A O 1
ATOM 732 N N . ARG A 1 106 ? 7.870 -7.213 -23.895 1.00 72.12 106 ARG A N 1
ATOM 733 C CA . ARG A 1 106 ? 6.716 -6.364 -24.218 1.00 72.12 106 ARG A CA 1
ATOM 734 C C . ARG A 1 106 ? 7.021 -5.275 -25.242 1.00 72.12 106 ARG A C 1
ATOM 736 O O . ARG A 1 106 ? 6.099 -4.821 -25.903 1.00 72.12 106 ARG A O 1
ATOM 743 N N . ALA A 1 107 ? 8.281 -4.857 -25.359 1.00 62.50 107 ALA A N 1
ATOM 744 C CA . ALA A 1 107 ? 8.738 -3.873 -26.339 1.00 62.50 107 ALA A CA 1
ATOM 745 C C . ALA A 1 107 ? 8.948 -4.472 -27.744 1.00 62.50 107 ALA A C 1
ATOM 747 O O . ALA A 1 107 ? 9.028 -3.731 -28.718 1.00 62.50 107 ALA A O 1
ATOM 748 N N . SER A 1 108 ? 9.036 -5.803 -27.854 1.00 54.38 108 SER A N 1
ATOM 749 C CA . SER A 1 108 ? 9.204 -6.531 -29.121 1.00 54.38 108 SER A CA 1
ATOM 750 C C . SER A 1 108 ? 7.882 -6.811 -29.867 1.00 54.38 108 SER A C 1
ATOM 752 O O . SER A 1 108 ? 7.887 -7.549 -30.857 1.00 54.38 108 SER A O 1
ATOM 754 N N . LYS A 1 109 ? 6.753 -6.268 -29.405 1.00 43.00 109 LYS A N 1
ATOM 755 C CA . LYS A 1 109 ? 5.432 -6.399 -30.031 1.00 43.00 109 LYS A CA 1
ATOM 756 C C . LYS A 1 109 ? 4.809 -5.027 -30.228 1.00 43.00 109 LYS A C 1
ATOM 758 O O . LYS A 1 109 ? 4.144 -4.862 -31.271 1.00 43.00 109 LYS A O 1
#

Radius of gyration: 17.16 Å; Cα contacts (8 Å, |Δi|>4): 85; chains: 1; bounding box: 39×26×47 Å

Organism: NCBI:txid449393

Solvent-accessible surface area (backbone atoms only — not comparable to full-atom values): 6317 Å² total; per-residue (Å²): 131,91,86,69,52,74,70,53,53,49,52,45,46,72,72,59,34,68,69,53,48,52,51,30,29,75,66,67,39,34,69,67,48,44,73,38,90,89,35,47,72,70,54,16,48,51,48,30,57,58,41,45,78,64,54,81,72,75,57,57,78,66,49,51,54,50,46,52,54,45,43,73,73,68,50,57,67,76,58,51,57,53,25,54,74,71,28,61,58,96,45,74,69,45,25,51,53,38,20,50,53,48,47,54,65,61,70,78,112

Mean predicted aligned error: 10.57 Å

Nearest PDB structures (foldseek):
  2ztc-assembly1_A  TM=4.992E-01  e=6.729E-04  Mycobacterium tuberculosis
  7oa5-assembly1_F  TM=5.093E-01  e=2.062E-03  Mycobacterium leprae TN
  7x7q-assembly1_H  TM=5.385E-01  e=4.125E-03  Pseudomonas aeruginosa PAO1
  2ztd-assembly1_A  TM=4.884E-01  e=2.295E-03  Mycobacterium tuberculosis
  7x7q-assembly1_D  TM=5.165E-01  e=7.032E-03  Pseudomonas aeruginosa PAO1

Sequence (109 aa):
MTGVGPKSALAIVSAIGVADIENAVAQDADSVFRSVSGIGPKTAKLITLTLAGKLLGSGSGVDSELVAALLGLGYKEPLVLAALREATGNDQQAKLRSALAILSSRASK
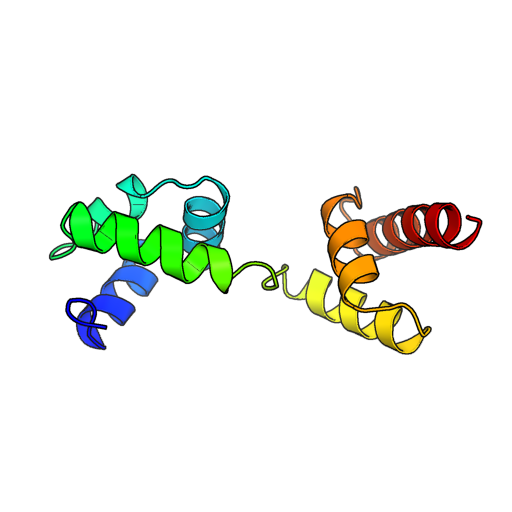
pLDDT: mean 82.81, std 10.62, range [43.0, 92.81]

InterPro domains:
  IPR010994 RuvA domain 2-like [SSF47781] (2-56)
  IPR060101 SAM-like helix-hairpin-helix tandem [PF14520] (2-51)